Protein AF-A0A6M8AXB0-F1 (afdb_monomer_lite)

pLDDT: mean 91.87, std 9.22, range [31.05, 97.75]

Organism: NCBI:txid1037239

Structure (mmCIF, N/CA/C/O backbone):
data_AF-A0A6M8AXB0-F1
#
_entry.id   AF-A0A6M8AXB0-F1
#
loop_
_atom_site.group_PDB
_atom_site.id
_atom_site.type_symbol
_atom_site.label_atom_id
_atom_site.label_alt_id
_atom_site.label_comp_id
_atom_site.label_asym_id
_atom_site.label_entity_id
_atom_site.label_seq_id
_atom_site.pdbx_PDB_ins_code
_atom_site.Cartn_x
_atom_site.Cartn_y
_atom_site.Cartn_z
_atom_site.occupancy
_atom_site.B_iso_or_equiv
_atom_site.auth_seq_id
_atom_site.auth_comp_id
_atom_site.auth_asym_id
_atom_site.auth_atom_id
_atom_site.pdbx_PDB_model_num
ATOM 1 N N . MET A 1 1 ? -23.009 -9.950 4.051 1.00 31.05 1 MET A N 1
ATOM 2 C CA . MET A 1 1 ? -21.948 -10.586 4.866 1.00 31.05 1 MET A CA 1
ATOM 3 C C . MET A 1 1 ? -21.246 -9.459 5.588 1.00 31.05 1 MET A C 1
ATOM 5 O O . MET A 1 1 ? -20.862 -8.521 4.909 1.00 31.05 1 MET A O 1
ATOM 9 N N . ALA A 1 2 ? -21.182 -9.508 6.918 1.00 32.56 2 ALA A N 1
ATOM 10 C CA . ALA A 1 2 ? -20.671 -8.415 7.739 1.00 32.56 2 ALA A CA 1
ATOM 11 C C . ALA A 1 2 ? -19.242 -8.034 7.316 1.00 32.56 2 ALA A C 1
ATOM 13 O O . ALA A 1 2 ? -18.312 -8.828 7.467 1.00 32.56 2 ALA A O 1
ATOM 14 N N . THR A 1 3 ? -19.076 -6.836 6.762 1.00 50.31 3 THR A N 1
ATOM 15 C CA . THR A 1 3 ? -17.800 -6.126 6.801 1.00 50.31 3 THR A CA 1
ATOM 16 C C . THR A 1 3 ? -17.526 -5.888 8.278 1.00 50.31 3 THR A C 1
ATOM 18 O O . THR A 1 3 ? -18.253 -5.154 8.931 1.00 50.31 3 THR A O 1
ATOM 21 N N . SER A 1 4 ? -16.582 -6.623 8.861 1.00 59.56 4 SER A N 1
ATOM 22 C CA . SER A 1 4 ? -16.168 -6.362 10.237 1.00 59.56 4 SER A CA 1
ATOM 23 C C . SER A 1 4 ? -15.544 -4.971 10.270 1.00 59.56 4 SER A C 1
ATOM 25 O O . SER A 1 4 ? -14.510 -4.781 9.624 1.00 59.56 4 SER A O 1
ATOM 27 N N . ASP A 1 5 ? -16.187 -4.036 10.964 1.00 77.12 5 ASP A N 1
ATOM 28 C CA . ASP A 1 5 ? -15.720 -2.657 11.091 1.00 77.12 5 ASP A CA 1
ATOM 29 C C . ASP A 1 5 ? -14.331 -2.609 11.735 1.00 77.12 5 ASP A C 1
ATOM 31 O O . ASP A 1 5 ? -14.017 -3.374 12.653 1.00 77.12 5 ASP A O 1
ATOM 35 N N . ILE A 1 6 ? -13.489 -1.707 11.235 1.00 88.38 6 ILE A N 1
ATOM 36 C CA . ILE A 1 6 ? -12.179 -1.427 11.818 1.00 88.38 6 ILE A CA 1
ATOM 37 C C . ILE A 1 6 ? -12.360 -0.701 13.159 1.00 88.38 6 ILE A C 1
ATOM 39 O O . ILE A 1 6 ? -13.121 0.260 13.272 1.00 88.38 6 ILE A O 1
ATOM 43 N N . THR A 1 7 ? -11.693 -1.172 14.213 1.00 92.62 7 THR A N 1
ATOM 44 C CA . THR A 1 7 ? -11.842 -0.569 15.546 1.00 92.62 7 THR A CA 1
ATOM 45 C C . THR A 1 7 ? -11.058 0.739 15.660 1.00 92.62 7 THR A C 1
ATOM 47 O O . THR A 1 7 ? -10.059 0.946 14.974 1.00 92.62 7 THR A O 1
ATOM 50 N N . LYS A 1 8 ? -11.440 1.610 16.607 1.00 92.38 8 LYS A N 1
ATOM 51 C CA . LYS A 1 8 ? -10.694 2.853 16.897 1.00 92.38 8 LYS A CA 1
ATOM 52 C C . LYS A 1 8 ? -9.217 2.599 17.228 1.00 92.38 8 LYS A C 1
ATOM 54 O O . LYS A 1 8 ? -8.359 3.375 16.815 1.00 92.38 8 LYS A O 1
ATOM 59 N N . GLU A 1 9 ? -8.920 1.516 17.948 1.00 94.44 9 GLU A N 1
ATOM 60 C CA . GLU A 1 9 ? -7.542 1.112 18.258 1.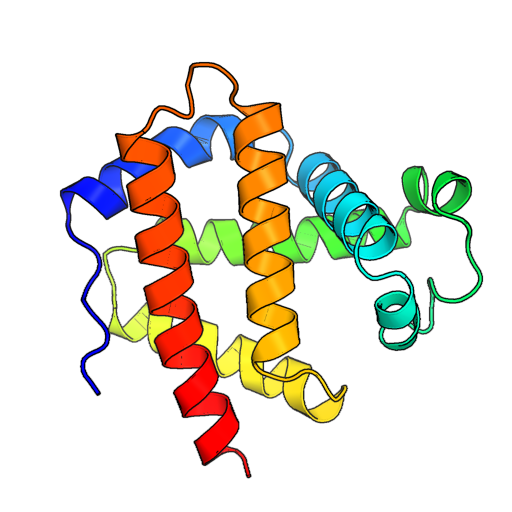00 94.44 9 GLU A CA 1
ATOM 61 C C . GLU A 1 9 ? -6.784 0.707 16.987 1.00 94.44 9 GLU A C 1
ATOM 63 O O . GLU A 1 9 ? -5.665 1.168 16.771 1.00 94.44 9 GLU A O 1
ATOM 68 N N . GLN A 1 10 ? -7.407 -0.080 16.104 1.00 95.31 10 GLN A N 1
ATOM 69 C CA . GLN A 1 10 ? -6.807 -0.462 14.823 1.00 95.31 10 GLN A CA 1
ATOM 70 C C . GLN A 1 10 ? -6.558 0.760 13.928 1.00 95.31 10 GLN A C 1
ATOM 72 O O . GLN A 1 10 ? -5.462 0.895 13.385 1.00 95.31 10 GLN A O 1
ATOM 77 N N . CYS A 1 11 ? -7.513 1.694 13.836 1.00 94.06 11 CYS A N 1
ATOM 78 C CA . CYS A 1 11 ? -7.320 2.955 13.114 1.00 94.06 11 CYS A CA 1
ATOM 79 C C . CYS A 1 11 ? -6.126 3.738 13.663 1.00 94.06 11 CYS A C 1
ATOM 81 O O . CYS A 1 11 ? -5.300 4.221 12.891 1.00 94.06 11 CYS A O 1
ATOM 83 N N . HIS A 1 12 ? -6.008 3.844 14.989 1.00 95.06 12 HIS A N 1
ATOM 84 C CA . HIS A 1 12 ? -4.891 4.535 15.623 1.00 95.06 12 HIS A CA 1
ATOM 85 C C . HIS A 1 12 ? -3.541 3.883 15.289 1.00 95.06 12 HIS A C 1
ATOM 87 O O . HIS A 1 12 ? -2.601 4.588 14.925 1.00 95.06 12 HIS A O 1
ATOM 93 N N . LEU A 1 13 ? -3.441 2.551 15.361 1.00 95.94 13 LEU A N 1
ATOM 94 C CA . LEU A 1 13 ? -2.209 1.817 15.043 1.00 95.94 13 LEU A CA 1
ATOM 95 C C . LEU A 1 13 ? -1.803 1.970 13.571 1.00 95.94 13 LEU A C 1
ATOM 97 O O . LEU A 1 13 ? -0.625 2.185 13.273 1.00 95.94 13 LEU A O 1
ATOM 101 N N . VAL A 1 14 ? -2.769 1.918 12.649 1.00 95.88 14 VAL A N 1
ATOM 102 C CA . VAL A 1 14 ? -2.506 2.161 11.224 1.00 95.88 14 VAL A CA 1
A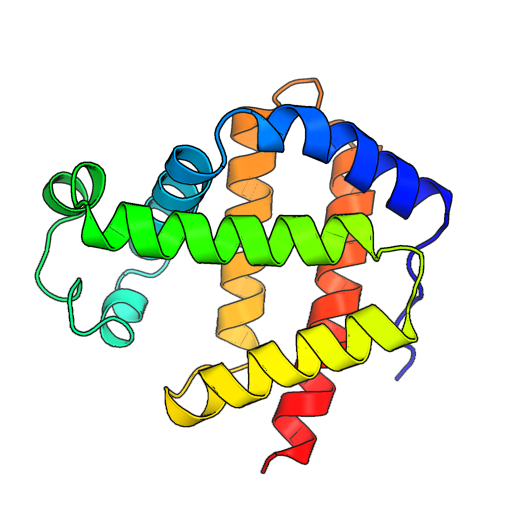TOM 103 C C . VAL A 1 14 ? -2.035 3.597 11.002 1.00 95.88 14 VAL A C 1
ATOM 105 O O . VAL A 1 14 ? -0.975 3.787 10.412 1.00 95.88 14 VAL A O 1
ATOM 108 N N . LYS A 1 15 ? -2.755 4.604 11.520 1.00 95.12 15 LYS A N 1
ATOM 109 C CA . LYS A 1 15 ? -2.373 6.023 11.384 1.00 95.12 15 LYS A CA 1
ATOM 110 C C . LYS A 1 15 ? -0.966 6.275 11.948 1.00 95.12 15 LYS A C 1
ATOM 112 O O . LYS A 1 15 ? -0.127 6.838 11.258 1.00 95.12 15 LYS A O 1
ATOM 117 N N . LYS A 1 16 ? -0.668 5.769 13.150 1.00 94.25 16 LYS A N 1
ATOM 118 C CA . LYS A 1 16 ? 0.645 5.919 13.797 1.00 94.25 16 LYS A CA 1
ATOM 119 C C . LYS A 1 16 ? 1.778 5.258 13.006 1.00 94.25 16 LYS A C 1
ATOM 121 O O . LYS A 1 16 ? 2.842 5.842 12.844 1.00 94.25 16 LYS A O 1
ATOM 126 N N . SER A 1 17 ? 1.580 4.026 12.536 1.00 93.88 17 SER A N 1
ATOM 127 C CA . SER A 1 17 ? 2.613 3.323 11.757 1.00 93.88 17 SER A CA 1
ATOM 128 C C . SER A 1 17 ? 2.801 3.925 10.361 1.00 93.88 17 SER A C 1
ATOM 130 O O . SER A 1 17 ? 3.909 3.899 9.822 1.00 93.88 17 SER A O 1
ATOM 132 N N . TRP A 1 18 ? 1.751 4.524 9.791 1.00 94.12 18 TRP A N 1
ATOM 133 C CA . TRP A 1 18 ? 1.814 5.225 8.513 1.00 94.12 18 TRP A CA 1
ATOM 134 C C . TRP A 1 18 ? 2.758 6.428 8.529 1.00 94.12 18 TRP A C 1
ATOM 136 O O . TRP A 1 18 ? 3.408 6.677 7.514 1.00 94.12 18 TRP A O 1
ATOM 146 N N . ASP A 1 19 ? 2.909 7.130 9.656 1.00 90.56 19 ASP A N 1
ATOM 147 C CA . ASP A 1 19 ? 3.811 8.285 9.760 1.00 90.56 19 ASP A CA 1
ATOM 148 C C . ASP A 1 19 ? 5.238 7.930 9.311 1.00 90.56 19 ASP A C 1
ATOM 150 O O . ASP A 1 19 ? 5.837 8.648 8.509 1.00 90.56 19 ASP A O 1
ATOM 154 N N . ALA A 1 20 ? 5.743 6.761 9.714 1.00 88.69 20 ALA A N 1
ATOM 155 C CA . ALA A 1 20 ? 7.056 6.268 9.299 1.00 88.69 20 ALA A CA 1
ATOM 156 C C . ALA A 1 20 ? 7.102 5.861 7.811 1.00 88.69 20 ALA A C 1
ATOM 158 O O . ALA A 1 20 ? 8.098 6.097 7.123 1.00 88.69 20 ALA A O 1
ATOM 159 N N . VAL A 1 21 ? 6.015 5.294 7.281 1.00 87.81 21 VAL A N 1
ATOM 160 C CA . VAL A 1 21 ? 5.887 4.920 5.858 1.00 87.81 21 VAL A CA 1
ATOM 161 C C . VAL A 1 21 ? 5.825 6.161 4.961 1.00 87.81 21 VAL A C 1
ATOM 163 O O . VAL A 1 21 ? 6.325 6.153 3.831 1.00 87.81 21 VAL A O 1
ATOM 166 N N . SER A 1 22 ? 5.234 7.244 5.464 1.00 87.69 22 SER A N 1
ATOM 167 C CA . SER A 1 22 ? 4.963 8.467 4.711 1.00 87.69 22 SER A CA 1
ATOM 168 C C . SER A 1 22 ? 6.210 9.291 4.374 1.00 87.69 22 SER A C 1
ATOM 170 O O . SER A 1 22 ? 6.188 10.093 3.441 1.00 87.69 22 SER A O 1
ATOM 172 N N . ILE A 1 23 ? 7.332 9.029 5.051 1.00 87.62 23 ILE A N 1
ATOM 173 C CA . ILE A 1 23 ? 8.604 9.741 4.856 1.00 87.62 23 ILE A CA 1
ATOM 174 C C . ILE A 1 23 ? 9.118 9.607 3.412 1.00 87.62 23 ILE A C 1
ATOM 176 O O . ILE A 1 23 ? 9.727 10.533 2.880 1.00 87.62 23 ILE A O 1
ATOM 180 N N . ASN A 1 24 ? 8.875 8.469 2.751 1.00 87.88 24 ASN A N 1
ATOM 181 C CA . ASN A 1 24 ? 9.355 8.228 1.389 1.00 87.88 24 ASN A CA 1
ATOM 182 C C . ASN A 1 24 ? 8.305 7.542 0.505 1.00 87.88 24 ASN A C 1
ATOM 184 O O . ASN A 1 24 ? 8.548 6.471 -0.058 1.00 87.88 24 ASN A O 1
ATOM 188 N N . LEU A 1 25 ? 7.131 8.173 0.371 1.00 89.50 25 LEU A N 1
ATOM 189 C CA . LEU A 1 25 ? 6.017 7.645 -0.430 1.00 89.50 25 LEU A CA 1
ATOM 190 C C . LEU A 1 25 ? 6.445 7.223 -1.851 1.00 89.50 25 LEU A C 1
ATOM 192 O O . LEU A 1 25 ? 6.166 6.083 -2.218 1.00 89.50 25 LEU A O 1
ATOM 196 N N . PRO A 1 26 ? 7.167 8.035 -2.654 1.00 91.50 26 PRO A N 1
ATOM 197 C CA . PRO A 1 26 ? 7.501 7.625 -4.018 1.00 91.50 26 PRO A CA 1
ATOM 198 C C . PRO A 1 26 ? 8.363 6.360 -4.073 1.00 91.50 26 PRO A C 1
ATOM 200 O O . PRO A 1 26 ? 8.103 5.485 -4.897 1.00 91.50 26 PRO A O 1
ATOM 203 N N . GLN A 1 27 ? 9.375 6.240 -3.204 1.00 92.44 27 GLN A N 1
ATOM 204 C CA . GLN A 1 27 ? 10.240 5.060 -3.202 1.00 92.44 27 GLN A CA 1
ATOM 205 C C . GLN A 1 27 ? 9.512 3.827 -2.671 1.00 92.44 27 GLN A C 1
ATOM 207 O O . GLN A 1 27 ? 9.648 2.754 -3.249 1.00 92.44 27 GLN A O 1
ATOM 212 N N . ASN A 1 28 ? 8.700 3.976 -1.623 1.00 93.69 28 ASN A N 1
ATOM 213 C CA . ASN A 1 28 ? 7.913 2.869 -1.087 1.00 93.69 28 ASN A CA 1
ATOM 214 C C . ASN A 1 28 ? 6.929 2.330 -2.135 1.00 93.69 28 ASN A C 1
ATOM 216 O O . ASN A 1 28 ? 6.797 1.119 -2.281 1.00 93.69 28 ASN A O 1
ATOM 220 N N . GLY A 1 29 ? 6.319 3.209 -2.938 1.00 95.50 29 GLY A N 1
ATOM 221 C CA . GLY A 1 29 ? 5.474 2.802 -4.061 1.00 95.50 29 GLY A CA 1
ATOM 222 C C . GLY A 1 29 ? 6.232 2.039 -5.154 1.00 95.50 29 GLY A C 1
ATOM 223 O O . GLY A 1 29 ? 5.704 1.074 -5.703 1.00 95.50 29 GLY A O 1
ATOM 224 N N . VAL A 1 30 ? 7.476 2.434 -5.456 1.00 96.19 30 VAL A N 1
ATOM 225 C CA . VAL A 1 30 ? 8.350 1.676 -6.373 1.00 96.19 30 VAL A CA 1
ATOM 226 C C . VAL A 1 30 ? 8.655 0.296 -5.803 1.00 96.19 30 VAL A C 1
ATOM 228 O O . VAL A 1 30 ? 8.490 -0.695 -6.506 1.00 96.19 30 VAL A O 1
ATOM 231 N N . ASP A 1 31 ? 9.057 0.221 -4.536 1.00 96.00 31 ASP A N 1
ATOM 232 C CA . ASP A 1 31 ? 9.423 -1.041 -3.892 1.00 96.00 31 ASP A CA 1
ATOM 233 C C . ASP A 1 31 ? 8.230 -2.014 -3.847 1.00 96.00 31 ASP A C 1
ATOM 235 O O . ASP A 1 31 ? 8.395 -3.190 -4.165 1.00 96.00 31 ASP A O 1
ATOM 239 N N . ILE A 1 32 ? 7.018 -1.513 -3.566 1.00 96.75 32 ILE A N 1
ATOM 240 C CA . ILE A 1 32 ? 5.766 -2.285 -3.641 1.00 96.75 32 ILE A CA 1
ATOM 241 C C . ILE A 1 32 ? 5.535 -2.839 -5.048 1.00 96.75 32 ILE A C 1
ATOM 243 O O . ILE A 1 32 ? 5.257 -4.026 -5.195 1.00 96.75 32 ILE A O 1
ATOM 247 N N . LEU A 1 33 ? 5.654 -2.014 -6.092 1.00 96.69 33 LEU A N 1
ATOM 248 C CA . LEU A 1 33 ? 5.412 -2.463 -7.468 1.00 96.69 33 LEU A CA 1
ATOM 249 C C . LEU A 1 33 ? 6.462 -3.467 -7.951 1.00 96.69 33 LEU A C 1
ATOM 251 O O . LEU A 1 33 ? 6.117 -4.425 -8.640 1.00 96.69 33 LEU A O 1
ATOM 255 N N . LEU A 1 34 ? 7.731 -3.274 -7.586 1.00 97.00 34 LEU A N 1
ATOM 256 C CA . LEU A 1 34 ? 8.792 -4.225 -7.915 1.00 97.00 34 LEU A CA 1
ATOM 257 C C . LEU A 1 34 ? 8.564 -5.569 -7.223 1.00 97.00 34 LEU A C 1
ATOM 259 O O . LEU A 1 34 ? 8.653 -6.603 -7.881 1.00 97.00 34 LEU A O 1
ATOM 263 N N . GLU A 1 35 ? 8.222 -5.559 -5.933 1.00 97.75 35 GLU A N 1
ATOM 264 C CA . GLU A 1 35 ? 7.885 -6.772 -5.187 1.00 97.75 35 GLU A CA 1
ATOM 265 C C . GLU A 1 35 ? 6.638 -7.456 -5.774 1.00 97.75 35 GLU A C 1
ATOM 267 O O . GLU A 1 35 ? 6.609 -8.676 -5.929 1.00 97.75 35 GLU A O 1
ATOM 272 N N . PHE A 1 36 ? 5.637 -6.676 -6.193 1.00 97.56 36 PHE A N 1
ATOM 273 C CA . PHE A 1 36 ? 4.425 -7.186 -6.830 1.00 97.56 36 PHE A CA 1
ATOM 274 C C . PHE A 1 36 ? 4.722 -7.870 -8.165 1.00 97.56 36 PHE A C 1
ATOM 276 O O . PHE A 1 36 ? 4.256 -8.980 -8.401 1.00 97.56 36 PHE A O 1
ATOM 283 N N . PHE A 1 37 ? 5.547 -7.267 -9.022 1.00 96.81 37 PHE A N 1
ATOM 284 C CA . PHE A 1 37 ? 5.951 -7.879 -10.290 1.00 96.81 37 PHE A CA 1
ATOM 285 C C . PHE A 1 37 ? 6.936 -9.034 -10.119 1.00 96.81 37 PHE A C 1
ATOM 287 O O . PHE A 1 37 ? 6.998 -9.906 -10.982 1.00 96.81 37 PHE A O 1
ATOM 294 N N . GLN A 1 38 ? 7.698 -9.064 -9.027 1.00 96.62 38 GLN A N 1
ATOM 295 C CA . GLN A 1 38 ? 8.545 -10.201 -8.697 1.00 96.62 38 GLN A CA 1
ATOM 296 C C . GLN A 1 38 ? 7.712 -11.415 -8.266 1.00 96.62 38 GLN A C 1
ATOM 298 O O . GLN A 1 38 ? 7.994 -12.525 -8.711 1.00 96.62 38 GLN A O 1
ATOM 303 N N . GLN A 1 39 ? 6.688 -11.212 -7.429 1.00 97.25 39 GLN A N 1
ATOM 304 C CA . GLN A 1 39 ? 5.808 -12.289 -6.958 1.00 97.25 39 GLN A CA 1
ATOM 305 C C . GLN A 1 39 ? 4.776 -12.720 -8.005 1.00 97.25 39 GLN A C 1
ATOM 307 O O . GLN A 1 39 ? 4.499 -13.911 -8.136 1.00 97.25 39 GLN A O 1
ATOM 312 N N . TYR A 1 40 ? 4.257 -11.774 -8.791 1.00 96.19 40 TYR A N 1
ATOM 313 C CA . TYR A 1 40 ? 3.230 -12.005 -9.809 1.00 96.19 40 TYR A CA 1
ATOM 314 C C . TYR A 1 40 ? 3.685 -11.474 -11.182 1.00 96.19 40 TYR A C 1
ATOM 316 O O . TYR A 1 40 ? 3.158 -10.472 -11.677 1.00 96.19 40 TYR A O 1
ATOM 324 N N . PRO A 1 41 ? 4.654 -12.129 -11.857 1.00 94.44 41 PRO A N 1
ATOM 325 C CA . PRO A 1 41 ? 5.241 -11.612 -13.098 1.00 94.44 41 PRO A CA 1
ATOM 326 C C . PRO A 1 41 ? 4.230 -11.365 -14.220 1.00 94.44 41 PRO A C 1
ATOM 328 O O . PRO A 1 41 ? 4.374 -10.424 -15.006 1.00 94.44 41 PRO A O 1
ATOM 331 N N . THR A 1 42 ? 3.171 -12.177 -14.280 1.00 93.88 42 THR A N 1
ATOM 332 C CA . THR A 1 42 ? 2.095 -12.053 -15.272 1.00 93.88 42 THR A CA 1
ATOM 333 C C . THR A 1 42 ? 1.323 -10.741 -15.138 1.00 93.88 42 THR A C 1
ATOM 335 O O . THR A 1 42 ? 0.728 -10.288 -16.117 1.00 93.88 42 THR A O 1
ATOM 338 N N . TYR A 1 43 ? 1.365 -10.075 -13.980 1.00 94.56 43 TYR A N 1
ATOM 339 C CA . TYR A 1 43 ? 0.622 -8.838 -13.748 1.00 94.56 43 TYR A CA 1
ATOM 340 C C . TYR A 1 43 ? 1.226 -7.619 -14.428 1.00 94.56 43 TYR A C 1
ATOM 342 O O . TYR A 1 43 ? 0.496 -6.667 -14.708 1.00 94.56 43 TYR A O 1
ATOM 350 N N . LYS A 1 44 ? 2.491 -7.681 -14.863 1.00 93.50 44 LYS A N 1
ATOM 351 C CA . LYS A 1 44 ? 3.046 -6.681 -15.789 1.00 93.50 44 LYS A CA 1
ATOM 352 C C . LYS A 1 44 ? 2.224 -6.554 -17.079 1.00 93.50 44 LYS A C 1
ATOM 354 O O . LYS A 1 44 ? 2.225 -5.494 -17.699 1.00 93.50 44 LYS A O 1
ATOM 359 N N . ASN A 1 45 ? 1.454 -7.577 -17.465 1.00 93.12 45 ASN A N 1
ATOM 360 C CA . ASN A 1 45 ? 0.589 -7.516 -18.646 1.00 93.12 45 ASN A CA 1
ATOM 361 C C . ASN A 1 45 ? -0.531 -6.470 -18.537 1.00 93.12 45 ASN A C 1
ATOM 363 O O . ASN A 1 45 ? -0.939 -5.935 -19.574 1.00 93.12 45 ASN A O 1
ATOM 367 N N . PHE A 1 46 ? -0.972 -6.124 -17.322 1.00 92.25 46 PHE A N 1
ATOM 368 C CA . PHE A 1 46 ? -1.923 -5.031 -17.080 1.00 92.25 46 PHE A CA 1
ATOM 369 C C . PHE A 1 46 ? -1.291 -3.645 -17.292 1.00 92.25 46 PHE A C 1
ATOM 371 O O . PHE A 1 46 ? -1.990 -2.671 -17.569 1.00 92.25 46 PHE A O 1
ATOM 378 N N . PHE A 1 47 ? 0.040 -3.555 -17.239 1.00 91.88 47 PHE A N 1
ATOM 379 C CA . PHE A 1 47 ? 0.801 -2.318 -17.360 1.00 91.88 47 PHE A CA 1
ATOM 380 C C . PHE A 1 47 ? 1.510 -2.260 -18.712 1.00 91.88 47 PHE A C 1
ATOM 382 O O . PHE A 1 47 ? 2.687 -2.593 -18.833 1.00 91.88 47 PHE A O 1
ATOM 389 N N . ARG A 1 48 ? 0.803 -1.791 -19.749 1.00 89.38 48 ARG A N 1
ATOM 390 C CA . ARG A 1 48 ? 1.328 -1.729 -21.131 1.00 89.38 48 ARG A CA 1
ATOM 391 C C . ARG A 1 48 ? 2.710 -1.071 -21.246 1.00 89.38 48 ARG A C 1
ATOM 393 O O . ARG A 1 48 ? 3.486 -1.471 -22.098 1.00 89.38 48 ARG A O 1
ATOM 400 N N . HIS A 1 49 ? 3.018 -0.089 -20.398 1.00 88.44 49 HIS A N 1
ATOM 401 C CA . HIS A 1 49 ? 4.308 0.605 -20.404 1.00 88.44 49 HIS A CA 1
ATOM 402 C C . HIS A 1 49 ? 5.453 -0.148 -19.717 1.00 88.44 49 HIS A C 1
ATOM 404 O O . HIS A 1 49 ? 6.590 0.236 -19.927 1.00 88.44 49 HIS A O 1
ATOM 410 N N . PHE A 1 50 ? 5.171 -1.162 -18.894 1.00 91.06 50 PHE A N 1
ATOM 411 C CA . PHE A 1 50 ? 6.171 -1.868 -18.075 1.00 91.06 50 PHE A CA 1
ATOM 412 C C . PHE A 1 50 ? 6.349 -3.333 -18.484 1.00 91.06 50 PHE A C 1
ATOM 414 O O . PHE A 1 50 ? 7.210 -4.025 -17.947 1.00 91.06 50 PHE A O 1
ATOM 421 N N . ARG A 1 51 ? 5.506 -3.828 -19.400 1.00 89.69 51 ARG A N 1
ATOM 422 C CA . ARG A 1 51 ? 5.405 -5.247 -19.760 1.00 89.69 51 ARG A CA 1
ATOM 423 C C . ARG A 1 51 ? 6.756 -5.863 -20.113 1.00 89.69 51 ARG A C 1
ATOM 425 O O . ARG A 1 51 ? 7.119 -6.886 -19.531 1.00 89.69 51 ARG A O 1
ATOM 432 N N . ASP A 1 52 ? 7.494 -5.196 -20.991 1.00 92.75 52 ASP A N 1
ATOM 433 C CA . ASP A 1 52 ? 8.734 -5.712 -21.574 1.00 92.75 52 ASP A CA 1
ATOM 434 C C . ASP A 1 52 ? 9.992 -5.231 -20.831 1.00 92.75 52 ASP A C 1
ATOM 436 O O . ASP A 1 52 ? 11.088 -5.704 -21.111 1.00 92.75 52 ASP A O 1
ATOM 440 N N . GLU A 1 53 ? 9.840 -4.343 -19.842 1.00 93.12 53 GLU A N 1
ATOM 441 C CA . GLU A 1 53 ? 10.950 -3.865 -19.013 1.00 93.12 53 GLU A CA 1
ATOM 442 C C . GLU A 1 53 ? 11.305 -4.903 -17.927 1.00 93.12 53 GLU A C 1
ATOM 444 O O . GLU A 1 53 ? 10.441 -5.551 -17.309 1.00 93.12 53 GLU A O 1
ATOM 449 N N . SER A 1 54 ? 12.603 -5.069 -17.678 1.00 95.56 54 SER A N 1
ATOM 450 C CA . SER A 1 54 ? 13.127 -5.853 -16.560 1.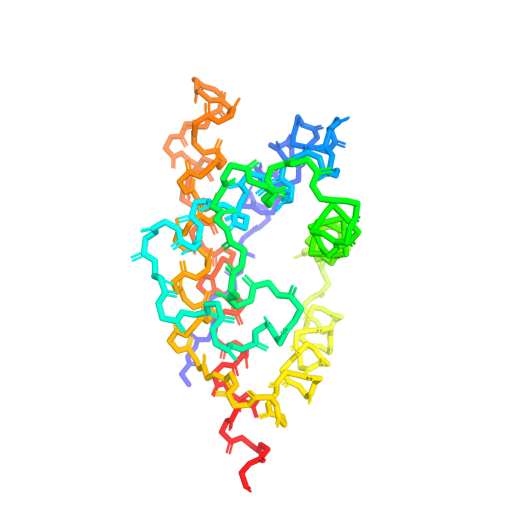00 95.56 54 SER A CA 1
ATOM 451 C C . SER A 1 54 ? 12.912 -5.128 -15.225 1.00 95.56 54 SER A C 1
ATOM 453 O O . SER A 1 54 ? 12.776 -3.907 -15.169 1.00 95.56 54 SER A O 1
ATOM 455 N N . LEU A 1 55 ? 12.938 -5.862 -14.105 1.00 94.88 55 LEU A N 1
ATOM 456 C CA . LEU A 1 55 ? 12.832 -5.246 -12.770 1.00 94.88 55 LEU A CA 1
ATOM 457 C C . LEU A 1 55 ? 13.983 -4.265 -12.473 1.00 94.88 55 LEU A C 1
ATOM 459 O O . LEU A 1 55 ? 13.815 -3.344 -11.675 1.00 94.88 55 LEU A O 1
ATOM 463 N N . ILE A 1 56 ? 15.144 -4.456 -13.109 1.00 95.81 56 ILE A N 1
ATOM 464 C CA . ILE A 1 56 ? 16.313 -3.581 -12.957 1.00 95.81 56 ILE A CA 1
ATOM 465 C C . ILE A 1 56 ? 16.055 -2.232 -13.635 1.00 95.81 56 ILE A C 1
ATOM 467 O O . ILE A 1 56 ? 16.282 -1.196 -13.016 1.00 95.81 56 ILE A O 1
ATOM 471 N N . GLU A 1 57 ? 15.530 -2.237 -14.861 1.00 95.88 57 GLU A N 1
ATOM 472 C CA . GLU A 1 57 ? 15.159 -1.013 -15.589 1.00 95.88 57 GLU A CA 1
ATOM 473 C C . GLU A 1 57 ? 14.002 -0.286 -14.894 1.00 95.88 57 GLU A C 1
ATOM 475 O O . GLU A 1 57 ? 14.030 0.928 -14.690 1.00 95.88 57 GLU A O 1
ATOM 480 N N . LEU A 1 58 ? 13.015 -1.053 -14.432 1.00 96.06 58 LEU A N 1
ATOM 481 C CA . LEU A 1 58 ? 11.846 -0.534 -13.735 1.00 96.06 58 LEU A CA 1
ATOM 482 C C . LEU A 1 58 ? 12.201 0.188 -12.431 1.00 96.06 58 LEU A C 1
ATOM 484 O O . LEU A 1 58 ? 11.568 1.191 -12.096 1.00 96.06 58 LEU A O 1
ATOM 488 N N . ARG A 1 59 ? 13.243 -0.258 -11.721 1.00 94.94 59 ARG A N 1
ATOM 489 C CA . ARG A 1 59 ? 13.688 0.351 -10.458 1.00 94.94 59 ARG A CA 1
ATOM 490 C C . ARG A 1 59 ? 14.034 1.832 -10.590 1.00 94.94 59 ARG A C 1
ATOM 492 O O . ARG A 1 59 ? 13.811 2.586 -9.644 1.00 94.94 59 ARG A O 1
ATOM 499 N N . THR A 1 60 ? 14.570 2.252 -11.732 1.00 94.50 60 THR A N 1
ATOM 500 C CA . THR A 1 60 ? 14.956 3.648 -11.989 1.00 94.50 60 THR A CA 1
ATOM 501 C C . THR A 1 60 ? 13.977 4.375 -12.914 1.00 94.50 60 THR A C 1
ATOM 503 O O . THR A 1 60 ? 14.168 5.557 -13.198 1.00 94.50 60 THR A O 1
ATOM 506 N N . SER A 1 61 ? 12.895 3.713 -13.341 1.00 95.50 61 SER A N 1
ATOM 507 C CA . SER A 1 61 ? 11.903 4.257 -14.269 1.00 95.50 61 SER A CA 1
ATOM 508 C C . SER A 1 61 ? 11.106 5.418 -13.650 1.00 95.50 61 SER A C 1
ATOM 510 O O . SER A 1 61 ? 10.355 5.220 -12.685 1.00 95.50 61 SER A O 1
ATOM 512 N N . PRO A 1 62 ? 11.160 6.636 -14.231 1.00 95.19 62 PRO A N 1
ATOM 513 C CA . PRO A 1 62 ? 10.343 7.761 -13.771 1.00 95.19 62 PRO A CA 1
ATOM 514 C C . PRO A 1 62 ? 8.840 7.480 -13.880 1.00 95.19 62 PRO A C 1
ATOM 516 O O . PRO A 1 62 ? 8.054 7.945 -13.054 1.00 95.19 62 PRO A O 1
ATOM 519 N N . LYS A 1 63 ? 8.432 6.683 -14.878 1.00 94.88 63 LYS A N 1
ATOM 520 C CA . LYS A 1 63 ? 7.034 6.278 -15.070 1.00 94.88 63 LYS A CA 1
ATOM 521 C C . LYS A 1 63 ? 6.565 5.362 -13.944 1.00 94.88 63 LYS A C 1
ATOM 523 O O . LYS A 1 63 ? 5.471 5.574 -13.421 1.00 94.88 63 LYS A O 1
ATOM 528 N N . LEU A 1 64 ? 7.387 4.383 -13.550 1.00 95.38 64 LEU A N 1
ATOM 529 C CA . LEU A 1 64 ? 7.057 3.512 -12.423 1.00 95.38 64 LEU A CA 1
ATOM 530 C C . LEU A 1 64 ? 7.003 4.310 -11.123 1.00 95.38 64 LEU A C 1
ATOM 532 O O . LEU A 1 64 ? 6.036 4.177 -10.380 1.00 95.38 64 LEU A O 1
ATOM 536 N N . ARG A 1 65 ? 7.973 5.204 -10.890 1.00 95.88 65 ARG A N 1
ATOM 537 C CA . ARG A 1 65 ? 7.967 6.101 -9.727 1.00 95.88 65 ARG A CA 1
ATOM 538 C C . ARG A 1 65 ? 6.694 6.940 -9.666 1.00 95.88 65 ARG A C 1
ATOM 540 O O . ARG A 1 65 ? 6.070 7.021 -8.616 1.00 95.88 65 ARG A O 1
ATOM 547 N N . GLY A 1 66 ? 6.268 7.512 -10.793 1.00 95.88 66 GLY A N 1
ATOM 548 C CA . GLY A 1 66 ? 5.010 8.252 -10.878 1.00 95.88 66 GLY A CA 1
ATOM 549 C C . GLY A 1 66 ? 3.783 7.394 -10.550 1.00 95.88 66 GLY A C 1
ATOM 550 O O . GLY A 1 66 ? 2.885 7.859 -9.849 1.00 95.88 66 GLY A O 1
ATOM 551 N N . HIS A 1 67 ? 3.742 6.142 -11.014 1.00 94.12 67 HIS A N 1
ATOM 552 C CA . HIS A 1 67 ? 2.654 5.219 -10.685 1.00 94.12 67 HIS A CA 1
ATOM 553 C C . HIS A 1 67 ? 2.669 4.814 -9.202 1.00 94.12 67 HIS A C 1
ATOM 555 O O . HIS A 1 67 ? 1.640 4.905 -8.535 1.00 94.12 67 HIS A O 1
ATOM 561 N N . GLY A 1 68 ? 3.841 4.461 -8.670 1.00 94.94 68 GLY A N 1
ATOM 562 C CA . GLY A 1 68 ? 4.047 4.141 -7.259 1.00 94.94 68 GLY A CA 1
ATOM 563 C C . GLY A 1 68 ? 3.622 5.284 -6.340 1.00 94.94 68 GLY A C 1
ATOM 564 O O . GLY A 1 68 ? 2.891 5.053 -5.382 1.00 94.94 68 GLY A O 1
ATOM 565 N N . SER A 1 69 ? 3.972 6.531 -6.674 1.00 95.31 69 SER A N 1
ATOM 566 C CA . SER A 1 69 ? 3.507 7.704 -5.924 1.00 95.31 69 SER A CA 1
ATOM 567 C C . SER A 1 69 ? 1.982 7.791 -5.865 1.00 95.31 69 SER A C 1
ATOM 569 O O . SER A 1 69 ? 1.437 8.051 -4.800 1.00 95.31 69 SER A O 1
ATOM 571 N N . ARG A 1 70 ? 1.275 7.553 -6.981 1.00 95.00 70 ARG A N 1
ATOM 572 C CA . ARG A 1 70 ? -0.200 7.605 -7.011 1.00 95.00 70 ARG A CA 1
ATOM 573 C C . ARG A 1 70 ? -0.819 6.564 -6.085 1.00 95.00 70 ARG A C 1
ATOM 575 O O . ARG A 1 70 ? -1.704 6.920 -5.319 1.00 95.00 70 ARG A O 1
ATOM 582 N N . ILE A 1 71 ? -0.311 5.330 -6.107 1.00 93.50 71 ILE A N 1
ATOM 583 C CA . ILE A 1 71 ? -0.744 4.272 -5.181 1.00 93.50 71 ILE A CA 1
ATOM 584 C C . ILE A 1 71 ? -0.567 4.743 -3.736 1.00 93.50 71 ILE A C 1
ATOM 586 O O . ILE A 1 71 ? -1.499 4.687 -2.939 1.00 93.50 71 ILE A O 1
ATOM 590 N N . MET A 1 72 ? 0.610 5.272 -3.411 1.00 95.12 72 MET A N 1
ATOM 591 C CA . MET A 1 72 ? 0.924 5.698 -2.052 1.00 95.12 72 MET A CA 1
ATOM 592 C C . MET A 1 72 ? 0.097 6.902 -1.589 1.00 95.12 72 MET A C 1
ATOM 594 O O . MET A 1 72 ? -0.288 6.951 -0.424 1.00 95.12 72 MET A O 1
ATOM 598 N N . TYR A 1 73 ? -0.248 7.833 -2.481 1.00 95.25 73 TYR A N 1
ATOM 599 C CA . TYR A 1 73 ? -1.179 8.920 -2.166 1.00 95.25 73 TYR A CA 1
ATOM 600 C C . TYR A 1 73 ? -2.616 8.430 -1.979 1.00 95.25 73 TYR A C 1
ATOM 602 O O . TYR A 1 73 ? -3.305 8.922 -1.087 1.00 95.25 73 TYR A O 1
ATOM 610 N N . THR A 1 74 ? -3.062 7.439 -2.756 1.00 94.56 74 THR A N 1
ATOM 611 C CA . THR A 1 74 ? -4.359 6.790 -2.524 1.00 94.56 74 THR A CA 1
ATOM 612 C C . THR A 1 74 ? -4.405 6.162 -1.133 1.00 94.56 74 THR A C 1
ATOM 614 O O . THR A 1 74 ? -5.343 6.424 -0.386 1.00 94.56 74 THR A O 1
ATOM 617 N N . PHE A 1 75 ? -3.370 5.417 -0.731 1.00 94.38 75 PHE A N 1
ATOM 618 C CA . PHE A 1 75 ? -3.294 4.876 0.628 1.00 94.38 75 PHE A CA 1
ATOM 619 C C . PHE A 1 75 ? -3.208 5.966 1.697 1.00 94.38 75 PHE A C 1
ATOM 621 O O . PHE A 1 75 ? -3.894 5.848 2.704 1.00 94.38 75 PHE A O 1
ATOM 628 N N . ALA A 1 76 ? -2.451 7.045 1.477 1.00 94.31 76 ALA A N 1
ATOM 629 C CA . ALA A 1 76 ? -2.415 8.169 2.415 1.00 94.31 76 ALA A CA 1
ATOM 630 C C . ALA A 1 76 ? -3.817 8.749 2.642 1.00 94.31 76 ALA A C 1
ATOM 632 O O . ALA A 1 76 ? -4.216 8.990 3.778 1.00 94.31 76 ALA A O 1
ATOM 633 N N . SER A 1 77 ? -4.584 8.921 1.564 1.00 95.06 77 SER A N 1
ATOM 634 C CA . SER A 1 77 ? -5.951 9.428 1.637 1.00 95.06 77 SER A CA 1
ATOM 635 C C . SER A 1 77 ? -6.889 8.453 2.358 1.00 95.06 77 SER A C 1
ATOM 637 O O . SER A 1 77 ? -7.680 8.895 3.188 1.00 95.06 77 SER A O 1
ATOM 639 N N . LEU A 1 78 ? -6.763 7.141 2.122 1.00 94.19 78 LEU A N 1
ATOM 640 C CA . LEU A 1 78 ? -7.516 6.126 2.869 1.00 94.19 78 LEU A CA 1
ATOM 641 C C . LEU A 1 78 ? -7.150 6.138 4.362 1.00 94.19 78 LEU A C 1
ATOM 643 O O . LEU A 1 78 ? -8.037 6.103 5.204 1.00 94.19 78 LEU A O 1
ATOM 647 N N . VAL A 1 79 ? -5.860 6.240 4.700 1.00 94.31 79 VAL A N 1
ATOM 648 C CA . VAL A 1 79 ? -5.384 6.263 6.094 1.00 94.31 79 VAL A CA 1
ATOM 649 C C . VAL A 1 79 ? -5.913 7.483 6.852 1.00 94.31 79 VAL A C 1
ATOM 651 O O . VAL A 1 79 ? -6.307 7.360 8.011 1.00 94.31 79 VAL A O 1
ATOM 654 N N . VAL A 1 80 ? -5.957 8.655 6.211 1.00 93.31 80 VAL A N 1
ATOM 655 C CA . VAL A 1 80 ? -6.499 9.879 6.824 1.00 93.31 80 VAL A CA 1
ATOM 656 C C . VAL A 1 80 ? -7.979 9.721 7.179 1.00 93.31 80 VAL A C 1
ATOM 658 O O . VAL A 1 80 ? -8.364 10.141 8.266 1.00 93.31 80 VAL A O 1
ATOM 661 N N . ASN A 1 81 ? -8.763 9.062 6.322 1.00 93.69 81 ASN A N 1
ATOM 662 C CA . ASN A 1 81 ? -10.216 8.917 6.464 1.00 93.69 81 ASN A CA 1
ATOM 663 C C . ASN A 1 81 ? -10.649 7.605 7.150 1.00 93.69 81 ASN A C 1
ATOM 665 O O . ASN A 1 81 ? -11.799 7.203 7.019 1.00 93.69 81 ASN A O 1
ATOM 669 N N . LEU A 1 82 ? -9.765 6.902 7.874 1.00 91.88 82 LEU A N 1
ATOM 670 C CA . LEU A 1 82 ? -10.106 5.603 8.496 1.00 91.88 82 LEU A CA 1
ATOM 671 C C . LEU A 1 82 ? -11.263 5.645 9.507 1.00 91.88 82 LEU A C 1
ATOM 673 O O . LEU A 1 82 ? -11.820 4.610 9.859 1.00 91.88 82 LEU A O 1
ATOM 677 N N . ASP A 1 83 ? -11.566 6.825 10.021 1.00 88.75 83 ASP A N 1
ATOM 678 C CA . ASP A 1 83 ? -12.638 7.139 10.957 1.00 88.75 83 ASP A CA 1
ATOM 679 C C . ASP A 1 83 ? -13.935 7.599 10.277 1.00 88.75 83 ASP A C 1
ATOM 681 O O . ASP A 1 83 ? -14.913 7.841 10.978 1.00 88.75 83 ASP A O 1
ATOM 685 N N . GLU A 1 84 ? -13.967 7.636 8.942 1.00 90.50 84 GLU A N 1
ATOM 686 C CA . GLU A 1 84 ? -15.107 8.063 8.124 1.00 90.50 84 GLU A CA 1
ATOM 687 C C . GLU A 1 84 ? -15.539 6.923 7.168 1.00 90.50 84 GLU A C 1
ATOM 689 O O . GLU A 1 84 ? -15.175 6.927 5.987 1.00 90.50 84 GLU A O 1
ATOM 694 N N . PRO A 1 85 ? -16.291 5.907 7.645 1.00 87.81 85 PRO A N 1
ATOM 695 C CA . PRO A 1 85 ? -16.602 4.699 6.870 1.00 87.81 85 PRO A CA 1
ATOM 696 C C . PRO A 1 85 ? -17.286 4.963 5.524 1.00 87.81 85 PRO A C 1
ATOM 698 O O . PRO A 1 85 ? -16.921 4.350 4.524 1.00 87.81 85 PRO A O 1
ATOM 701 N N . GLU A 1 86 ? -18.233 5.903 5.483 1.00 89.81 86 GLU A N 1
ATOM 702 C CA . GLU A 1 86 ? -18.959 6.277 4.260 1.00 89.81 86 GLU A CA 1
ATOM 703 C C . GLU A 1 86 ? -18.013 6.898 3.218 1.00 89.81 86 GLU A C 1
ATOM 705 O O . GLU A 1 86 ? -18.084 6.589 2.029 1.00 89.81 86 GLU A O 1
ATOM 710 N N . VAL A 1 87 ? -17.055 7.717 3.667 1.00 92.62 87 VAL A N 1
ATOM 711 C CA . VAL A 1 87 ? -16.038 8.322 2.794 1.00 92.62 87 VAL A CA 1
ATOM 712 C C . VAL A 1 87 ? -15.087 7.253 2.256 1.00 92.62 87 VAL A C 1
ATOM 714 O O . VAL A 1 87 ? -14.763 7.259 1.067 1.00 92.62 87 VAL A O 1
ATOM 717 N N . LEU A 1 88 ? -14.652 6.311 3.102 1.00 92.25 88 LEU A N 1
ATOM 718 C CA . LEU A 1 88 ? -13.819 5.187 2.663 1.00 92.25 88 LEU A CA 1
ATOM 719 C C . LEU A 1 88 ? -14.524 4.340 1.611 1.00 92.25 88 LEU A C 1
ATOM 721 O O . LEU A 1 88 ? -13.888 3.942 0.635 1.00 92.25 88 LEU A O 1
ATOM 725 N N . GLU A 1 89 ? -15.808 4.049 1.810 1.00 92.50 89 GLU A N 1
ATOM 726 C CA . GLU A 1 89 ? -16.591 3.246 0.880 1.00 92.50 89 GLU A CA 1
ATOM 727 C C . GLU A 1 89 ? -16.628 3.885 -0.510 1.00 92.50 89 GLU A C 1
ATOM 729 O O . GLU A 1 89 ? -16.202 3.247 -1.476 1.00 92.50 89 GLU A O 1
ATOM 734 N N . GLU A 1 90 ? -17.000 5.162 -0.607 1.00 94.88 90 GLU A N 1
ATOM 735 C CA . GLU A 1 90 ? -17.021 5.909 -1.872 1.00 94.88 90 GLU A CA 1
ATOM 736 C C . GLU A 1 90 ? -15.641 5.958 -2.548 1.00 94.88 90 GLU A C 1
ATOM 738 O O . GLU A 1 90 ? -15.499 5.703 -3.749 1.00 94.88 90 GLU A O 1
ATOM 743 N N . MET A 1 91 ? -14.579 6.208 -1.775 1.00 95.38 91 MET A N 1
ATOM 744 C CA . MET A 1 91 ? -13.210 6.199 -2.298 1.00 95.38 91 MET A CA 1
ATOM 745 C C . MET A 1 91 ? -12.816 4.830 -2.867 1.00 95.38 91 MET A C 1
ATOM 747 O O . MET A 1 91 ? -12.183 4.746 -3.924 1.00 95.38 91 MET A O 1
ATOM 751 N N . VAL A 1 92 ? -13.166 3.748 -2.171 1.00 94.38 92 VAL A N 1
ATOM 752 C CA . VAL A 1 92 ? -12.842 2.380 -2.586 1.00 94.38 92 VAL A CA 1
ATOM 753 C C . VAL A 1 92 ? -13.664 1.961 -3.800 1.00 94.38 92 VAL A C 1
ATOM 755 O O . VAL A 1 92 ? -13.105 1.359 -4.721 1.00 94.38 92 VAL A O 1
ATOM 758 N N . ILE A 1 93 ? -14.951 2.311 -3.851 1.00 94.56 93 ILE A N 1
ATOM 759 C CA . ILE A 1 93 ? -15.802 2.103 -5.029 1.00 94.56 93 ILE A CA 1
ATOM 760 C C . ILE A 1 93 ? -15.170 2.790 -6.237 1.00 94.56 93 ILE A C 1
ATOM 762 O O . ILE A 1 93 ? -14.966 2.143 -7.267 1.00 94.56 93 ILE A O 1
ATOM 766 N N . LYS A 1 94 ? -14.734 4.046 -6.087 1.00 95.06 94 LYS A N 1
ATOM 767 C CA . LYS A 1 94 ? -14.091 4.785 -7.175 1.00 95.06 94 LYS A CA 1
ATOM 768 C C . LYS A 1 94 ? -12.821 4.102 -7.693 1.00 95.06 94 LYS A C 1
ATOM 770 O O . LYS A 1 94 ? -12.591 4.027 -8.902 1.00 95.06 94 LYS A O 1
ATOM 775 N N . ILE A 1 95 ? -12.006 3.544 -6.794 1.00 94.81 95 ILE A N 1
ATOM 776 C CA . ILE A 1 95 ? -10.834 2.742 -7.176 1.00 94.81 95 ILE A CA 1
ATOM 777 C C . ILE A 1 95 ? -11.264 1.536 -8.014 1.00 94.81 95 ILE A C 1
ATOM 779 O O . ILE A 1 95 ? -10.621 1.239 -9.024 1.00 94.81 95 ILE A O 1
ATOM 783 N N . VAL A 1 96 ? -12.327 0.832 -7.621 1.00 94.94 96 VAL A N 1
ATOM 784 C CA . VAL A 1 96 ? -12.826 -0.324 -8.373 1.00 94.94 96 VAL A CA 1
ATOM 785 C C . VAL A 1 96 ? -13.319 0.084 -9.758 1.00 94.94 96 VAL A C 1
ATOM 787 O O . VAL A 1 96 ? -12.903 -0.538 -10.736 1.00 94.94 96 VAL A O 1
ATOM 790 N N . GLU A 1 97 ? -14.131 1.135 -9.865 1.00 94.94 97 GLU A N 1
ATOM 791 C CA . GLU A 1 97 ? -14.638 1.652 -11.145 1.00 94.94 97 GLU A CA 1
ATOM 792 C C . GLU A 1 97 ? -13.509 1.978 -12.126 1.00 94.94 97 GLU A C 1
ATOM 794 O O . GLU A 1 97 ? -13.565 1.615 -13.300 1.00 94.94 97 GLU A O 1
ATOM 799 N N . ASP A 1 98 ? -12.442 2.617 -11.644 1.00 93.25 98 ASP A N 1
ATOM 800 C CA . ASP A 1 98 ? -11.326 3.008 -12.501 1.00 93.25 98 ASP A CA 1
ATOM 801 C C . ASP A 1 98 ? -10.521 1.793 -12.996 1.00 93.25 98 ASP A C 1
ATOM 803 O O . ASP A 1 98 ? -9.908 1.837 -14.067 1.00 93.25 98 ASP A O 1
ATOM 807 N N . HIS A 1 99 ? -10.480 0.707 -12.222 1.00 94.00 99 HIS A N 1
ATOM 808 C CA . HIS A 1 99 ? -9.651 -0.469 -12.496 1.00 94.00 99 HIS A CA 1
ATOM 809 C C . HIS A 1 99 ? -10.405 -1.608 -13.192 1.00 94.00 99 HIS A C 1
ATOM 811 O O . HIS A 1 99 ? -9.783 -2.388 -13.919 1.00 94.00 99 HIS A O 1
ATOM 817 N N . GLN A 1 100 ? -11.725 -1.697 -13.036 1.00 91.75 100 GLN A N 1
ATOM 818 C CA . GLN A 1 100 ? -12.543 -2.751 -13.632 1.00 91.75 100 GLN A CA 1
ATOM 819 C C . GLN A 1 100 ? -12.422 -2.808 -15.173 1.00 91.75 100 GLN A C 1
ATOM 821 O O . GLN A 1 100 ? -12.198 -3.911 -15.687 1.00 91.75 100 GLN A O 1
ATOM 826 N N . PRO A 1 101 ? -12.437 -1.687 -15.935 1.00 92.69 101 PRO A N 1
ATOM 827 C CA . PRO A 1 101 ? -12.245 -1.711 -17.392 1.00 92.69 101 PRO A CA 1
ATOM 828 C C . PRO A 1 101 ? -10.872 -2.239 -17.826 1.00 92.69 101 PRO A C 1
ATOM 830 O O . PRO A 1 101 ? -10.685 -2.637 -18.974 1.00 92.69 101 PRO A O 1
ATOM 833 N N . ARG A 1 102 ? -9.893 -2.252 -16.913 1.00 92.25 102 ARG A N 1
ATOM 834 C CA . ARG A 1 102 ? -8.537 -2.769 -17.152 1.00 92.25 102 ARG A CA 1
ATOM 835 C C . ARG A 1 102 ? -8.443 -4.279 -16.919 1.00 92.25 102 ARG A C 1
ATOM 837 O O . ARG A 1 102 ? -7.369 -4.845 -17.084 1.00 92.25 102 ARG A O 1
ATOM 844 N N . GLY A 1 103 ? -9.545 -4.932 -16.542 1.00 91.94 103 GLY A N 1
ATOM 845 C CA . GLY A 1 103 ? -9.602 -6.366 -16.260 1.00 91.94 103 GLY A CA 1
ATOM 846 C C . GLY A 1 103 ? -9.159 -6.744 -14.845 1.00 91.94 103 GLY A C 1
ATOM 847 O O . GLY A 1 103 ? -9.017 -7.932 -14.564 1.00 91.94 103 GLY A O 1
ATOM 848 N N . VAL A 1 104 ? -8.960 -5.767 -13.955 1.00 93.00 104 VAL A N 1
ATOM 849 C CA . VAL A 1 104 ? -8.598 -6.016 -12.554 1.00 93.00 104 VAL A CA 1
ATOM 850 C C . VAL A 1 104 ? -9.797 -6.605 -11.811 1.00 93.00 104 VAL A C 1
ATOM 852 O O . VAL A 1 104 ? -10.944 -6.193 -11.995 1.00 93.00 104 VAL A O 1
ATOM 855 N N . ARG A 1 105 ? -9.527 -7.609 -10.979 1.00 90.12 105 ARG A N 1
ATOM 856 C CA . ARG A 1 105 ? -10.515 -8.383 -10.213 1.00 90.12 105 ARG A CA 1
ATOM 857 C C . ARG A 1 105 ? -10.090 -8.490 -8.751 1.00 90.12 105 ARG A C 1
ATOM 859 O O . ARG A 1 105 ? -8.931 -8.254 -8.434 1.00 90.12 105 ARG A O 1
ATOM 866 N N . ALA A 1 106 ? -11.022 -8.919 -7.903 1.00 88.69 106 ALA A N 1
ATOM 867 C CA . ALA A 1 106 ? -10.851 -9.131 -6.465 1.00 88.69 106 ALA A CA 1
ATOM 868 C C . ALA A 1 106 ? -9.503 -9.752 -6.047 1.00 88.69 106 ALA A C 1
ATOM 870 O O . ALA A 1 106 ? -8.829 -9.217 -5.171 1.00 88.69 106 ALA A O 1
ATOM 871 N N . ASN A 1 107 ? -9.092 -10.845 -6.698 1.00 92.50 107 ASN A N 1
ATOM 872 C CA . ASN A 1 107 ? -7.846 -11.551 -6.387 1.00 92.50 107 ASN A CA 1
ATOM 873 C C . ASN A 1 107 ? -6.604 -10.655 -6.539 1.00 92.50 107 ASN A C 1
ATOM 875 O O . ASN A 1 107 ? -5.748 -10.668 -5.666 1.00 92.50 107 ASN A O 1
ATOM 879 N N . HIS A 1 108 ? -6.562 -9.804 -7.569 1.00 94.62 108 HIS A N 1
ATOM 880 C CA . HIS A 1 108 ? -5.435 -8.902 -7.817 1.00 94.62 108 HIS A CA 1
ATOM 881 C C . HIS A 1 108 ? -5.262 -7.874 -6.689 1.00 94.62 108 HIS A C 1
ATOM 883 O O . HIS A 1 108 ? -4.137 -7.520 -6.347 1.00 94.62 108 HIS A O 1
ATOM 889 N N . TYR A 1 109 ? -6.365 -7.389 -6.105 1.00 94.75 109 TYR A N 1
ATOM 890 C CA . TYR A 1 109 ? -6.303 -6.483 -4.954 1.00 94.75 109 TYR A CA 1
ATOM 891 C C . TYR A 1 109 ? -5.801 -7.199 -3.707 1.00 94.75 109 TYR A C 1
ATOM 893 O O . TYR A 1 109 ? -4.984 -6.646 -2.979 1.00 94.75 109 TYR A O 1
ATOM 901 N N . GLN A 1 110 ? -6.269 -8.428 -3.477 1.00 95.69 110 GLN A N 1
ATOM 902 C CA . G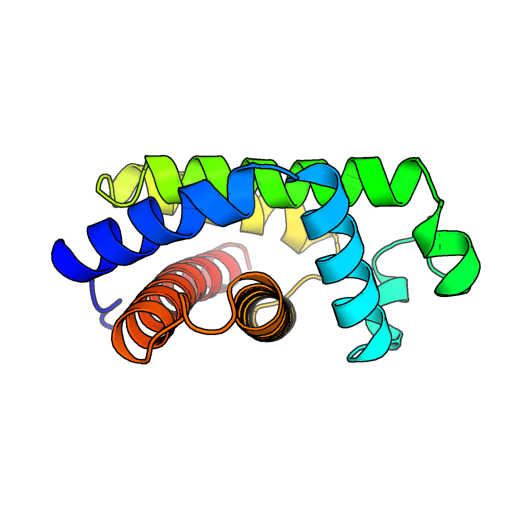LN A 1 110 ? -5.833 -9.227 -2.337 1.00 95.69 110 GLN A CA 1
ATOM 903 C C . GLN A 1 110 ? -4.325 -9.481 -2.397 1.00 95.69 110 GLN A C 1
ATOM 905 O O . GLN A 1 110 ? -3.617 -9.201 -1.435 1.00 95.69 110 GLN A O 1
ATOM 910 N N . GLU A 1 111 ? -3.823 -9.910 -3.552 1.00 97.06 111 GLU A N 1
ATOM 911 C CA . GLU A 1 111 ? -2.396 -10.159 -3.764 1.00 97.06 111 GLU A CA 1
ATOM 912 C C . GLU A 1 111 ? -1.561 -8.877 -3.650 1.00 97.06 111 GLU A C 1
ATOM 914 O O . GLU A 1 111 ? -0.459 -8.901 -3.099 1.00 97.06 111 GLU A O 1
ATOM 919 N N . LEU A 1 112 ? -2.086 -7.735 -4.115 1.00 96.00 112 LEU A N 1
ATOM 920 C CA . LEU A 1 112 ? -1.441 -6.439 -3.905 1.00 96.00 112 LEU A CA 1
ATOM 921 C C . LEU A 1 112 ? -1.368 -6.087 -2.412 1.00 96.00 112 LEU A C 1
ATOM 923 O O . LEU A 1 112 ? -0.324 -5.639 -1.945 1.00 96.00 112 LEU A O 1
ATOM 927 N N . PHE A 1 113 ? -2.443 -6.293 -1.650 1.00 96.69 113 PHE A N 1
ATOM 928 C CA . PHE A 1 113 ? -2.464 -6.024 -0.210 1.00 96.69 113 PHE A CA 1
ATOM 929 C C . PHE A 1 113 ? -1.503 -6.929 0.566 1.00 96.69 113 PHE A C 1
ATOM 931 O O . PHE A 1 113 ? -0.810 -6.445 1.462 1.00 96.69 113 PHE A O 1
ATOM 938 N N . ASP A 1 114 ? -1.380 -8.200 0.181 1.00 96.62 114 ASP A N 1
ATOM 939 C CA . ASP A 1 114 ? -0.392 -9.117 0.758 1.00 96.62 114 ASP A CA 1
ATOM 940 C C . ASP A 1 114 ? 1.046 -8.630 0.502 1.00 96.62 114 ASP A C 1
ATOM 942 O O . ASP A 1 114 ? 1.889 -8.641 1.407 1.00 96.62 114 ASP A O 1
ATOM 946 N N . VAL A 1 115 ? 1.325 -8.122 -0.705 1.00 97.38 115 VAL A N 1
ATOM 947 C CA . VAL A 1 115 ? 2.622 -7.511 -1.035 1.00 97.38 115 VAL A CA 1
ATOM 948 C C . VAL A 1 115 ? 2.874 -6.248 -0.224 1.00 97.38 115 VAL A C 1
ATOM 950 O O . VAL A 1 115 ? 3.967 -6.081 0.316 1.00 97.38 115 VAL A O 1
ATOM 953 N N . ILE A 1 116 ? 1.881 -5.370 -0.091 1.00 95.69 116 ILE A N 1
ATOM 954 C CA . ILE A 1 116 ? 2.024 -4.151 0.710 1.00 95.69 116 ILE A CA 1
ATOM 955 C C . ILE A 1 116 ? 2.330 -4.514 2.159 1.00 95.69 116 ILE A C 1
ATOM 957 O O . ILE A 1 116 ? 3.268 -3.962 2.727 1.00 95.69 116 ILE A O 1
ATOM 961 N N . LEU A 1 117 ? 1.617 -5.481 2.740 1.00 96.00 117 LEU A N 1
ATOM 962 C CA . LEU A 1 117 ? 1.874 -5.930 4.106 1.00 96.00 117 LEU A CA 1
ATOM 963 C C . LEU A 1 117 ? 3.310 -6.449 4.276 1.00 96.00 117 LEU A C 1
ATOM 965 O O . LEU A 1 117 ? 3.982 -6.108 5.251 1.00 96.00 117 LEU A O 1
ATOM 969 N N . LYS A 1 118 ? 3.805 -7.227 3.304 1.00 95.38 118 LYS A N 1
ATOM 970 C CA . LYS A 1 118 ? 5.195 -7.701 3.284 1.00 95.38 118 LYS A CA 1
ATOM 971 C C . LYS A 1 118 ? 6.188 -6.538 3.259 1.00 95.38 118 LYS A C 1
ATOM 973 O O . LYS A 1 118 ? 7.135 -6.538 4.045 1.00 95.38 118 LYS A O 1
ATOM 978 N N . VAL A 1 119 ? 5.976 -5.549 2.390 1.00 94.38 119 VAL A N 1
ATOM 979 C CA . VAL A 1 119 ? 6.868 -4.384 2.280 1.00 94.38 119 VAL A CA 1
ATOM 980 C C . VAL A 1 119 ? 6.816 -3.529 3.546 1.00 94.38 119 VAL A C 1
ATOM 982 O O . VAL A 1 119 ? 7.866 -3.127 4.041 1.00 94.38 119 VAL A O 1
ATOM 985 N N . LEU A 1 120 ? 5.634 -3.301 4.124 1.00 93.44 120 LEU A N 1
ATOM 986 C CA . LEU A 1 120 ? 5.481 -2.585 5.393 1.00 93.44 120 LEU A CA 1
ATOM 987 C C . LEU A 1 120 ? 6.282 -3.259 6.508 1.00 93.44 120 LEU A C 1
ATOM 989 O O . LEU A 1 120 ? 7.075 -2.594 7.173 1.00 93.44 120 LEU A O 1
ATOM 993 N N . LYS A 1 121 ? 6.156 -4.583 6.645 1.00 94.44 121 LYS A N 1
ATOM 994 C CA . LYS A 1 121 ? 6.913 -5.369 7.625 1.00 94.44 121 LYS A CA 1
ATOM 995 C C . LYS A 1 121 ? 8.425 -5.231 7.441 1.00 94.44 121 LYS A C 1
ATOM 997 O O . LYS A 1 121 ? 9.148 -5.041 8.413 1.00 94.44 121 LYS A O 1
ATOM 1002 N N . GLN A 1 122 ? 8.910 -5.279 6.201 1.00 92.19 122 GLN A N 1
ATOM 1003 C CA . GLN A 1 122 ? 10.335 -5.103 5.897 1.00 92.19 122 GLN A CA 1
ATOM 1004 C C . GLN A 1 122 ? 10.838 -3.687 6.208 1.00 92.19 122 GLN A C 1
ATOM 1006 O O . GLN A 1 122 ? 11.966 -3.526 6.666 1.00 92.19 122 GLN A O 1
ATOM 1011 N N . LYS A 1 123 ? 10.026 -2.660 5.937 1.00 89.56 123 LYS A N 1
ATOM 1012 C CA . LYS A 1 123 ? 10.408 -1.249 6.104 1.00 89.56 123 LYS A CA 1
ATOM 1013 C C . LYS A 1 123 ? 10.362 -0.788 7.555 1.00 89.56 123 LYS A C 1
ATOM 1015 O O . LYS A 1 123 ? 11.213 -0.007 7.965 1.00 89.56 123 LYS A O 1
ATOM 1020 N N . LEU A 1 124 ? 9.359 -1.238 8.301 1.00 90.38 124 LEU A N 1
ATOM 1021 C CA . LEU A 1 124 ? 9.117 -0.811 9.677 1.00 90.38 124 LEU A CA 1
ATOM 1022 C C . LEU A 1 124 ? 9.859 -1.681 10.701 1.00 90.38 124 LEU A C 1
ATOM 1024 O O . LEU A 1 124 ? 10.103 -1.217 11.815 1.00 90.38 124 LEU A O 1
ATOM 1028 N N . GLY A 1 125 ? 10.261 -2.902 10.328 1.00 91.94 125 GLY A N 1
ATOM 1029 C CA . GLY A 1 125 ? 11.026 -3.798 11.196 1.00 91.94 125 GLY A CA 1
ATOM 1030 C C . GLY A 1 125 ? 10.317 -4.016 12.532 1.00 91.94 125 GLY A C 1
ATOM 1031 O O . GLY A 1 125 ? 9.128 -4.329 12.559 1.00 91.94 125 GLY A O 1
ATOM 1032 N N . ASP A 1 126 ? 11.026 -3.778 13.634 1.00 90.00 126 ASP A N 1
ATOM 1033 C CA . ASP A 1 126 ? 10.506 -3.957 14.997 1.00 90.00 126 ASP A CA 1
ATOM 1034 C C . ASP A 1 126 ? 9.321 -3.034 15.339 1.00 90.00 126 ASP A C 1
ATOM 1036 O O . ASP A 1 126 ? 8.564 -3.322 16.263 1.00 90.00 126 ASP A O 1
ATOM 1040 N N . GLN A 1 127 ? 9.119 -1.937 14.593 1.00 87.62 127 GLN A N 1
ATOM 1041 C CA . GLN A 1 127 ? 7.946 -1.068 14.764 1.00 87.62 127 GLN A CA 1
ATOM 1042 C C . GLN A 1 127 ? 6.661 -1.692 14.196 1.00 87.62 127 GLN A C 1
ATOM 1044 O O . GLN A 1 127 ? 5.568 -1.213 14.491 1.00 87.62 127 GLN A O 1
ATOM 1049 N N . PHE A 1 128 ? 6.773 -2.751 13.388 1.00 94.12 128 PHE A N 1
ATOM 1050 C CA . PHE A 1 128 ? 5.642 -3.517 12.867 1.00 94.12 128 PHE A CA 1
ATOM 1051 C C . PHE A 1 128 ? 5.344 -4.718 13.764 1.00 94.12 128 PHE A C 1
ATOM 1053 O O . PHE A 1 128 ? 5.508 -5.877 13.377 1.00 94.12 128 PHE A O 1
ATOM 1060 N N . ASP A 1 129 ? 4.948 -4.422 14.999 1.00 94.62 129 ASP A N 1
ATOM 1061 C CA . ASP A 1 129 ? 4.602 -5.441 15.984 1.00 94.62 129 ASP A CA 1
ATOM 1062 C C . ASP A 1 129 ? 3.320 -6.212 15.610 1.00 94.62 129 ASP A C 1
ATOM 1064 O O . ASP A 1 129 ? 2.603 -5.871 14.665 1.00 94.62 129 ASP A O 1
ATOM 1068 N N . GLY A 1 130 ? 3.015 -7.276 16.362 1.00 95.81 130 GLY A N 1
ATOM 1069 C CA . GLY A 1 130 ? 1.856 -8.131 16.080 1.00 95.81 130 GLY A CA 1
ATOM 1070 C C . GLY A 1 130 ? 0.530 -7.365 16.050 1.00 95.81 130 GLY A C 1
ATOM 1071 O O . GLY A 1 130 ? -0.297 -7.610 15.176 1.00 95.81 130 GLY A O 1
ATOM 1072 N N . LYS A 1 131 ? 0.357 -6.373 16.933 1.00 96.12 131 LYS A N 1
ATOM 1073 C CA . LYS A 1 131 ? -0.854 -5.540 16.972 1.00 96.12 131 LYS A CA 1
ATOM 1074 C C . LYS A 1 131 ? -0.973 -4.648 15.740 1.00 96.12 131 LYS A C 1
ATOM 1076 O O . LYS A 1 131 ? -2.057 -4.502 15.180 1.00 96.12 131 LYS A O 1
ATOM 1081 N N . THR A 1 132 ? 0.137 -4.056 15.313 1.00 96.00 132 THR A N 1
ATOM 1082 C CA . THR A 1 132 ? 0.200 -3.221 14.113 1.00 96.00 132 THR A CA 1
ATOM 1083 C C . THR A 1 132 ? -0.061 -4.061 12.865 1.00 96.00 132 THR A C 1
ATOM 1085 O O . THR A 1 132 ? -0.869 -3.667 12.025 1.00 96.00 132 THR A O 1
ATOM 1088 N N . GLU A 1 133 ? 0.537 -5.253 12.764 1.00 96.69 133 GLU A N 1
ATOM 1089 C CA . GLU A 1 133 ? 0.272 -6.192 11.669 1.00 96.69 133 GLU A CA 1
ATOM 1090 C C . GLU A 1 133 ? -1.213 -6.593 11.617 1.00 96.69 133 GLU A C 1
ATOM 1092 O O . GLU A 1 133 ? -1.831 -6.548 10.551 1.00 96.69 133 GLU A O 1
ATOM 1097 N N . GLU A 1 134 ? -1.816 -6.934 12.758 1.00 96.44 134 GLU A N 1
ATOM 1098 C CA . GLU A 1 134 ? -3.244 -7.259 12.855 1.00 96.44 134 GLU A CA 1
ATOM 1099 C C . GLU A 1 134 ? -4.145 -6.087 12.447 1.00 96.44 134 GLU A C 1
ATOM 1101 O O . GLU A 1 134 ? -5.129 -6.293 11.732 1.00 96.44 134 GLU A O 1
ATOM 1106 N N . ALA A 1 135 ? -3.797 -4.857 12.833 1.00 96.31 135 ALA A N 1
ATOM 1107 C CA . ALA A 1 135 ? -4.538 -3.659 12.449 1.00 96.31 135 ALA A CA 1
ATOM 1108 C C . ALA A 1 135 ? -4.509 -3.419 10.929 1.00 96.31 135 ALA A C 1
ATOM 1110 O O . ALA A 1 135 ? -5.552 -3.172 10.320 1.00 96.31 135 ALA A O 1
ATOM 1111 N N . TRP A 1 136 ? -3.345 -3.575 10.291 1.00 96.62 136 TRP A N 1
ATOM 1112 C CA . TRP A 1 136 ? -3.222 -3.491 8.832 1.00 96.62 136 TRP A CA 1
ATOM 1113 C C . TRP A 1 136 ? -3.996 -4.599 8.113 1.00 96.62 136 TRP A C 1
ATOM 1115 O O . TRP A 1 136 ? -4.681 -4.339 7.123 1.00 96.62 136 TRP A O 1
ATOM 1125 N N . ARG A 1 137 ? -3.951 -5.834 8.627 1.00 96.56 137 ARG A N 1
ATOM 1126 C CA . ARG A 1 137 ? -4.742 -6.953 8.088 1.00 96.56 137 ARG A CA 1
ATOM 1127 C C . ARG A 1 137 ? -6.243 -6.698 8.204 1.00 96.56 137 ARG A C 1
ATOM 1129 O O . ARG A 1 137 ? -6.978 -7.000 7.264 1.00 96.56 137 ARG A O 1
ATOM 1136 N N . ALA A 1 138 ? -6.699 -6.137 9.323 1.00 95.38 138 ALA A N 1
ATOM 1137 C CA . ALA A 1 138 ? -8.097 -5.764 9.518 1.00 95.38 138 ALA A CA 1
ATOM 1138 C C . ALA A 1 138 ? -8.534 -4.694 8.508 1.00 95.38 138 ALA A C 1
ATOM 1140 O O . ALA A 1 138 ? -9.565 -4.867 7.857 1.00 95.38 138 ALA A O 1
ATOM 1141 N N . LEU A 1 139 ? -7.710 -3.660 8.300 1.00 95.00 139 LEU A N 1
ATOM 1142 C CA . LEU A 1 139 ? -7.951 -2.649 7.274 1.00 95.00 139 LEU A CA 1
ATOM 1143 C C . LEU A 1 139 ? -8.056 -3.273 5.878 1.00 95.00 139 LEU A C 1
ATOM 1145 O O . LEU A 1 139 ? -9.048 -3.072 5.184 1.00 95.00 139 LEU A O 1
ATOM 1149 N N . PHE A 1 140 ? -7.072 -4.067 5.460 1.00 95.56 140 PHE A N 1
ATOM 1150 C CA . PHE A 1 140 ? -7.089 -4.688 4.133 1.00 95.56 140 PHE A CA 1
ATOM 1151 C C . PHE A 1 140 ? -8.280 -5.623 3.938 1.00 95.56 140 PHE A C 1
ATOM 1153 O O . PHE A 1 140 ? -8.889 -5.617 2.870 1.00 95.56 140 PHE A O 1
ATOM 1160 N N . LYS A 1 141 ? -8.678 -6.368 4.973 1.00 94.56 141 LYS A N 1
ATOM 1161 C CA . LYS A 1 141 ? -9.897 -7.182 4.945 1.00 94.56 141 LYS A CA 1
ATOM 1162 C C . LYS A 1 141 ? -11.152 -6.323 4.768 1.00 94.56 141 LYS A C 1
ATOM 1164 O O . LYS A 1 141 ? -12.024 -6.697 3.984 1.00 94.56 141 LYS A O 1
ATOM 1169 N N . TYR A 1 142 ? -11.244 -5.198 5.474 1.00 93.62 142 TYR A N 1
ATOM 1170 C CA . TYR A 1 142 ? -12.357 -4.257 5.356 1.00 93.62 142 TYR A CA 1
ATOM 1171 C C . TYR A 1 142 ? -12.447 -3.671 3.937 1.00 93.62 142 TYR A C 1
ATOM 1173 O O . TYR A 1 142 ? -13.478 -3.817 3.278 1.00 93.62 142 TYR A O 1
ATOM 1181 N N . LEU A 1 143 ? -11.336 -3.138 3.412 1.00 93.94 143 LEU A N 1
ATOM 1182 C CA . LEU A 1 143 ? -11.259 -2.591 2.052 1.00 93.94 143 LEU A CA 1
ATOM 1183 C C . LEU A 1 143 ? -11.589 -3.652 0.991 1.00 93.94 143 LEU A C 1
ATOM 1185 O O . LEU A 1 143 ? -12.383 -3.390 0.091 1.00 93.94 143 LEU A O 1
ATOM 1189 N N . LEU A 1 144 ? -11.050 -4.872 1.111 1.00 94.38 144 LEU A N 1
ATOM 1190 C CA . LEU A 1 144 ? -11.400 -5.990 0.223 1.00 94.38 144 LEU A CA 1
ATOM 1191 C C . LEU A 1 144 ? -12.888 -6.330 0.279 1.00 94.38 144 LEU A C 1
ATOM 1193 O O . LEU A 1 144 ? -13.473 -6.686 -0.742 1.00 94.38 144 LEU A O 1
ATOM 1197 N N . GLY A 1 145 ? -13.503 -6.240 1.458 1.00 93.62 145 GLY A N 1
ATOM 1198 C CA . GLY A 1 145 ? -14.937 -6.427 1.638 1.00 93.62 145 GLY A CA 1
ATOM 1199 C C . GLY A 1 145 ? -15.750 -5.470 0.767 1.00 93.62 145 GLY A C 1
ATOM 1200 O O . GLY A 1 145 ? -16.637 -5.929 0.045 1.00 93.62 145 GLY A O 1
ATOM 1201 N N . ILE A 1 146 ? -15.399 -4.183 0.782 1.00 92.88 146 ILE A N 1
ATOM 1202 C CA . ILE A 1 146 ? -16.026 -3.144 -0.049 1.00 92.88 146 ILE A CA 1
ATOM 1203 C C . ILE A 1 146 ? -15.730 -3.399 -1.531 1.00 92.88 146 ILE A C 1
ATOM 1205 O O . ILE A 1 146 ? -16.651 -3.492 -2.343 1.00 92.88 146 ILE A O 1
ATOM 1209 N N . MET A 1 147 ? -14.460 -3.620 -1.891 1.00 93.81 147 MET A N 1
ATOM 1210 C CA . MET A 1 147 ? -14.054 -3.865 -3.281 1.00 93.81 147 MET A CA 1
ATOM 1211 C C . MET A 1 147 ? -14.800 -5.055 -3.895 1.00 93.81 147 MET A C 1
ATOM 1213 O O . MET A 1 147 ? -15.270 -4.994 -5.0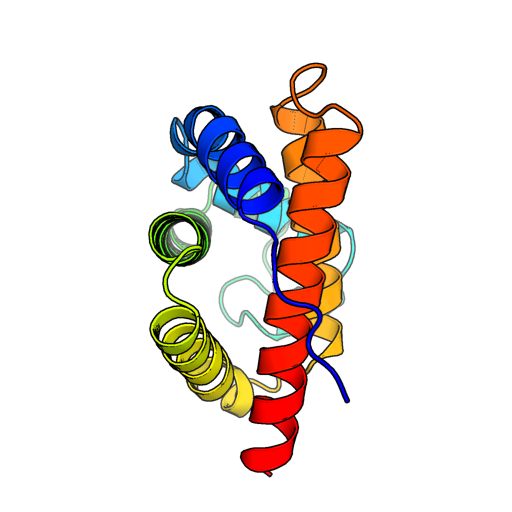29 1.00 93.81 147 MET A O 1
ATOM 1217 N N . ASN A 1 148 ? -14.951 -6.143 -3.138 1.00 92.44 148 ASN A N 1
ATOM 1218 C CA . ASN A 1 148 ? -15.666 -7.337 -3.578 1.00 92.44 148 ASN A CA 1
ATOM 1219 C C . ASN A 1 148 ? -17.156 -7.090 -3.815 1.00 92.44 148 ASN A C 1
ATOM 1221 O O . ASN A 1 148 ? -17.751 -7.757 -4.665 1.00 92.44 148 ASN A O 1
ATOM 1225 N N . GLN A 1 149 ? -17.768 -6.184 -3.055 1.00 91.44 149 GLN A N 1
ATOM 1226 C CA . GLN A 1 149 ? -19.157 -5.788 -3.263 1.00 91.44 149 GLN A CA 1
ATOM 1227 C C . GLN A 1 149 ? -19.275 -4.909 -4.510 1.00 91.44 149 GLN A C 1
ATOM 1229 O O . GLN A 1 149 ? -20.044 -5.253 -5.407 1.00 91.44 149 GLN A O 1
ATOM 1234 N N . ALA A 1 150 ? -18.426 -3.887 -4.636 1.00 91.38 150 ALA A N 1
ATOM 1235 C CA . ALA A 1 150 ? -18.389 -2.998 -5.795 1.00 91.38 150 ALA A CA 1
ATOM 1236 C C . ALA A 1 150 ? -18.165 -3.766 -7.115 1.00 91.38 150 ALA A C 1
ATOM 1238 O O . ALA A 1 150 ? -18.926 -3.618 -8.069 1.00 91.38 150 ALA A O 1
ATOM 1239 N N . VAL A 1 151 ? -17.195 -4.693 -7.158 1.00 88.12 151 VAL A N 1
ATOM 1240 C CA . VAL A 1 151 ? -16.922 -5.531 -8.347 1.00 88.12 151 VAL A CA 1
ATOM 1241 C C . VAL A 1 151 ? -18.131 -6.384 -8.755 1.00 88.12 151 VAL A C 1
ATOM 1243 O O . VAL A 1 151 ? -18.279 -6.703 -9.935 1.00 88.12 151 VAL A O 1
ATOM 1246 N N . LYS A 1 152 ? -18.976 -6.806 -7.805 1.00 86.62 152 LYS A N 1
ATOM 1247 C CA . LYS A 1 152 ? -20.186 -7.593 -8.100 1.00 86.62 152 LYS A CA 1
ATOM 1248 C C . LYS A 1 152 ? -21.324 -6.732 -8.641 1.00 86.62 152 LYS A C 1
ATOM 1250 O O . LYS A 1 152 ? -22.093 -7.248 -9.443 1.00 86.62 152 LYS A O 1
ATOM 1255 N N . GLN A 1 153 ? -21.430 -5.483 -8.191 1.00 83.81 153 GLN A N 1
ATOM 1256 C CA . GLN A 1 153 ? -22.493 -4.552 -8.577 1.00 83.81 153 GLN A CA 1
ATOM 1257 C C . GLN A 1 153 ? -22.249 -3.912 -9.947 1.00 83.81 153 GLN A C 1
ATOM 1259 O O . GLN A 1 153 ? -23.199 -3.676 -10.679 1.00 83.81 153 GLN A O 1
ATOM 1264 N N . LEU A 1 154 ? -20.986 -3.699 -10.325 1.00 76.25 154 LEU A N 1
ATOM 1265 C CA . LEU A 1 154 ? -20.599 -3.143 -11.629 1.00 76.25 154 LEU A CA 1
ATOM 1266 C C . LEU A 1 154 ? -20.662 -4.167 -12.788 1.00 76.25 154 LEU A C 1
ATOM 1268 O O . LEU A 1 154 ? -20.068 -3.934 -13.842 1.00 76.25 154 LEU A O 1
ATOM 1272 N N . LYS A 1 155 ? -21.277 -5.338 -12.581 1.00 56.81 155 LYS A N 1
ATOM 1273 C CA . LYS A 1 155 ? -21.401 -6.396 -13.597 1.00 56.81 155 LYS A CA 1
ATOM 1274 C C . LYS A 1 155 ? -22.559 -6.162 -14.552 1.00 56.81 155 LYS A C 1
ATOM 1276 O O . LYS A 1 155 ? -23.628 -5.733 -14.076 1.00 56.81 155 LYS A O 1
#

InterPro domains:
  IPR000971 Globin [PF00042] (31-144)
  IPR000971 Globin [PS01033] (5-152)
  IPR002336 Erythrocruorin [PR00611] (29-51)
  IPR002336 Erythrocruorin [PR00611] (82-105)
  IPR002336 Erythrocruorin [PR00611] (132-146)
  IPR009050 Globin-like superfamily [SSF46458] (5-153)
  IPR012292 Globin/Protoglobin [G3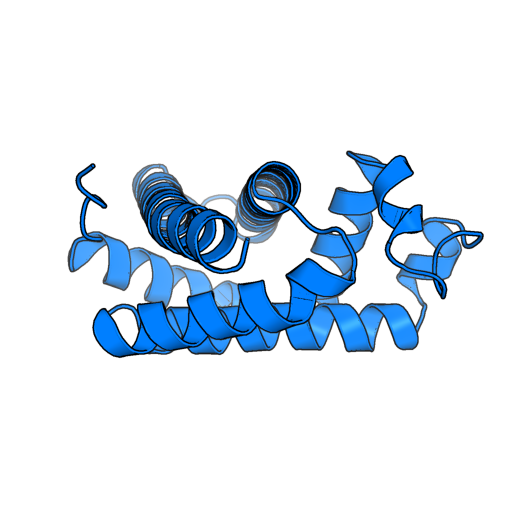DSA:1.10.490.10] (1-150)
  IPR013314 Globin, lamprey/hagfish type [PTHR46783] (4-150)
  IPR044399 Myoglobin-like, M family globin domain [cd01040] (14-147)

Secondary structure (DSSP, 8-state):
----PPPHHHHHHHHHHHHHHHTTHHHHHHHHHHHHHHH-GGGGGG-TTTTT--HHHHHH-HHHHHHHHHHHHHHHHHHHTTT-HHHHHHHHHHHHHHHGGGT--HHHHHHHHHHHHHHHHHHHGGGS-HHHHHHHHHHHHHHHHHHHHHHHHT-

Sequence (155 aa):
MATSDITKEQCHLVKKSWDAVSINLPQNGVDILLEFFQQYPTYKNFFRHFRDESLIELRTSPKLRGHGSRIMYTFASLVVNLDEPEVLEEMVIKIVEDHQPRGVRANHYQELFDVILKVLKQKLGDQFDGKTEEAWRALFKYLLGIMNQAVKQLK

Radius of gyration: 15.37 Å; chains: 1; bounding box: 39×22×40 Å

Foldseek 3Di:
DDLPQQDPLLLVLQLVLVVLVVPCQLLLLLQLVLLLCVVVVVCCVLVPVCNPPDSVRSNPDPVSSVVRNVVSVLVVVLSVCSVPLVVNLVSLLVVLVVCVVSVDDLVSLVSSLVSSLVSSCVSCPPSCDPSSSVSSVSVSSSSSVSSNVSSVVVD